Protein AF-A0A9E0IKV1-F1 (afdb_monomer_lite)

pLDDT: mean 79.64, std 14.7, range [43.84, 94.62]

Structure (mmCIF, N/CA/C/O backbone):
data_AF-A0A9E0IKV1-F1
#
_entry.id   AF-A0A9E0IKV1-F1
#
loop_
_atom_site.group_PDB
_atom_site.id
_atom_site.type_symbol
_atom_site.label_atom_id
_atom_site.label_alt_id
_atom_site.label_comp_id
_atom_site.label_asym_id
_atom_site.label_entity_id
_atom_site.label_seq_id
_atom_site.pdbx_PDB_ins_code
_atom_site.Cartn_x
_atom_site.Cartn_y
_atom_site.Cartn_z
_atom_site.occupancy
_atom_site.B_iso_or_equiv
_atom_site.auth_seq_id
_atom_site.auth_comp_id
_atom_site.auth_asym_id
_atom_site.auth_atom_id
_atom_site.pdbx_PDB_model_num
ATOM 1 N N . MET A 1 1 ? -14.781 75.645 -47.940 1.00 44.00 1 MET A N 1
ATOM 2 C CA . MET A 1 1 ? -15.655 76.228 -46.903 1.00 44.00 1 MET A CA 1
ATOM 3 C C . MET A 1 1 ? -15.908 75.146 -45.863 1.00 44.00 1 MET A C 1
ATOM 5 O O . MET A 1 1 ? -16.303 74.057 -46.259 1.00 44.00 1 MET A O 1
ATOM 9 N N . PRO A 1 2 ? -15.532 75.398 -44.602 1.00 54.59 2 PRO A N 1
ATOM 10 C CA . PRO A 1 2 ? -15.481 74.425 -43.514 1.00 54.59 2 PRO A CA 1
ATOM 11 C C . PRO A 1 2 ? -16.805 74.377 -42.745 1.00 54.59 2 PRO A C 1
ATOM 13 O O . PRO A 1 2 ? -17.522 75.372 -42.695 1.00 54.59 2 PRO A O 1
ATOM 16 N N . THR A 1 3 ? -17.074 73.282 -42.036 1.00 55.22 3 THR A N 1
ATOM 17 C CA . THR A 1 3 ? -17.697 73.380 -40.707 1.00 55.22 3 THR A CA 1
ATOM 18 C C . THR A 1 3 ? -17.206 72.224 -39.837 1.00 55.22 3 THR A C 1
ATOM 20 O O . THR A 1 3 ? -17.633 71.084 -39.972 1.00 55.22 3 THR A O 1
ATOM 23 N N . ILE A 1 4 ? -16.234 72.551 -38.988 1.00 66.50 4 ILE A N 1
ATOM 24 C CA . ILE A 1 4 ? -15.821 71.813 -37.793 1.00 66.50 4 ILE A CA 1
ATOM 25 C C . ILE A 1 4 ? -16.736 72.290 -36.669 1.00 66.50 4 ILE A C 1
ATOM 27 O O . ILE A 1 4 ? -16.883 73.502 -36.552 1.00 66.50 4 ILE A O 1
ATOM 31 N N . LEU A 1 5 ? -17.268 71.399 -35.828 1.00 60.66 5 LEU A N 1
ATOM 32 C CA . LEU A 1 5 ? -17.666 71.686 -34.440 1.00 60.66 5 LEU A CA 1
ATOM 33 C C . LEU A 1 5 ? -17.801 70.359 -33.640 1.00 60.66 5 LEU A C 1
ATOM 35 O O . LEU A 1 5 ? -17.867 69.297 -34.257 1.00 60.66 5 LEU A O 1
ATOM 39 N N . PRO A 1 6 ? -17.722 70.391 -32.292 1.00 55.34 6 PRO A N 1
ATOM 40 C CA . PRO A 1 6 ? -16.663 69.697 -31.549 1.00 55.34 6 PRO A CA 1
ATOM 41 C C . PRO A 1 6 ? -17.167 68.843 -30.362 1.00 55.34 6 PRO A C 1
ATOM 43 O O . PRO A 1 6 ? -18.347 68.849 -30.034 1.00 55.34 6 PRO A O 1
ATOM 46 N N . GLY A 1 7 ? -16.221 68.211 -29.653 1.00 46.97 7 GLY A N 1
ATOM 47 C CA . GLY A 1 7 ? -16.325 67.908 -28.214 1.00 46.97 7 GLY A CA 1
ATOM 48 C C . GLY A 1 7 ? -16.937 66.547 -27.882 1.00 46.97 7 GLY A C 1
ATOM 49 O O . GLY A 1 7 ? -18.142 66.370 -27.989 1.00 46.97 7 GLY A O 1
ATOM 50 N N . THR A 1 8 ? -16.101 65.533 -27.595 1.00 59.62 8 THR A N 1
ATOM 51 C CA . THR A 1 8 ? -15.817 64.989 -26.234 1.00 59.62 8 THR A CA 1
ATOM 52 C C . THR A 1 8 ? -17.093 64.610 -25.489 1.00 59.62 8 THR A C 1
ATOM 54 O O . THR A 1 8 ? -17.886 65.505 -25.281 1.00 59.62 8 THR A O 1
ATOM 57 N N . TRP A 1 9 ? -17.334 63.347 -25.108 1.00 52.78 9 TRP A N 1
ATOM 58 C CA . TRP A 1 9 ? -17.090 62.855 -23.739 1.00 52.78 9 TRP A CA 1
ATOM 59 C C . TRP A 1 9 ? -16.731 61.357 -23.695 1.00 52.78 9 TRP A C 1
ATOM 61 O O . TRP A 1 9 ? -17.287 60.527 -24.408 1.00 52.78 9 TRP A O 1
ATOM 71 N N . PHE A 1 10 ? -15.789 61.064 -22.803 1.00 51.59 10 PHE A N 1
ATOM 72 C CA . PHE A 1 10 ? -15.344 59.772 -22.295 1.00 51.59 10 PHE A CA 1
ATOM 73 C C . PHE A 1 10 ? -16.461 58.744 -22.058 1.00 51.59 10 PHE A C 1
ATOM 75 O O . PHE A 1 10 ? -17.419 59.037 -21.351 1.00 51.59 10 PHE A O 1
ATOM 82 N N . MET A 1 11 ? -16.227 57.494 -22.466 1.00 53.50 11 MET A N 1
ATOM 83 C CA . MET A 1 11 ? -16.561 56.334 -21.630 1.00 53.50 11 MET A CA 1
ATOM 84 C C . MET A 1 11 ? -15.736 55.115 -22.076 1.00 53.50 11 MET A C 1
ATOM 86 O O . MET A 1 11 ? -16.004 54.553 -23.138 1.00 53.50 11 MET A O 1
ATOM 90 N N . PRO A 1 12 ? -14.710 54.700 -21.309 1.00 47.22 12 PRO A N 1
ATOM 91 C CA . PRO A 1 12 ? -14.050 53.427 -21.542 1.00 47.22 12 PRO A CA 1
ATOM 92 C C . PRO A 1 12 ? -15.028 52.329 -21.118 1.00 47.22 12 PRO A C 1
ATOM 94 O O . PRO A 1 12 ? -15.470 52.289 -19.970 1.00 47.22 12 PRO A O 1
ATOM 97 N N . THR A 1 13 ? -15.414 51.454 -22.043 1.00 54.97 13 THR A N 1
ATOM 98 C CA . THR A 1 13 ? -16.245 50.291 -21.724 1.00 54.97 13 THR A CA 1
ATOM 99 C C . THR A 1 13 ? -15.383 49.293 -20.956 1.00 54.97 13 THR A C 1
ATOM 101 O O . THR A 1 13 ? -14.663 48.474 -21.519 1.00 54.97 13 THR A O 1
ATOM 104 N N . LEU A 1 14 ? -15.415 49.433 -19.635 1.00 54.72 14 LEU A N 1
ATOM 105 C CA . LEU A 1 14 ? -14.766 48.575 -18.658 1.00 54.72 14 LEU A CA 1
ATOM 106 C C . LEU A 1 14 ? -15.592 47.284 -18.549 1.00 54.72 14 LEU A C 1
ATOM 108 O O . LEU A 1 14 ? -16.379 47.108 -17.626 1.00 54.72 14 LEU A O 1
ATOM 112 N N . VAL A 1 15 ? -15.454 46.385 -19.525 1.00 55.78 15 VAL A N 1
ATOM 113 C CA . VAL A 1 15 ? -15.911 44.993 -19.388 1.00 55.78 15 VAL A CA 1
ATOM 114 C C . VAL A 1 15 ? -14.737 44.190 -18.842 1.00 55.78 15 VAL A C 1
ATOM 116 O O . VAL A 1 15 ? -14.094 43.414 -19.543 1.00 55.78 15 VAL A O 1
ATOM 119 N N . ALA A 1 16 ? -14.418 44.425 -17.569 1.00 51.78 16 ALA A N 1
ATOM 120 C CA . ALA A 1 16 ? -13.623 43.488 -16.792 1.00 51.78 16 ALA A CA 1
ATOM 121 C C . ALA A 1 16 ? -14.540 42.310 -16.448 1.00 51.78 16 ALA A C 1
ATOM 123 O O . ALA A 1 16 ? -15.191 42.284 -15.405 1.00 51.78 16 ALA A O 1
ATOM 124 N N . GLY A 1 17 ? -14.649 41.364 -17.382 1.00 51.38 17 GLY A N 1
ATOM 125 C CA . GLY A 1 17 ? -15.208 40.053 -17.097 1.00 51.38 17 GLY A CA 1
ATOM 126 C C . GLY A 1 17 ? -14.337 39.397 -16.036 1.00 51.38 17 GLY A C 1
ATOM 127 O O . GLY A 1 17 ? -13.225 38.963 -16.329 1.00 51.38 17 GLY A O 1
ATOM 128 N N . LEU A 1 18 ? -14.831 39.370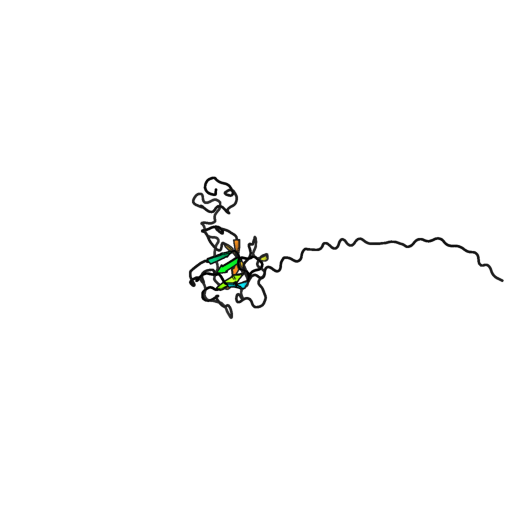 -14.799 1.00 52.75 18 LEU A N 1
ATOM 129 C CA . LEU A 1 18 ? -14.315 38.521 -13.736 1.00 52.75 18 LEU A CA 1
ATOM 130 C C . LEU A 1 18 ? -14.531 37.066 -14.180 1.00 52.75 18 LEU A C 1
ATOM 132 O O . LEU A 1 18 ? -15.548 36.443 -13.882 1.00 52.75 18 LEU A O 1
ATOM 136 N N . ALA A 1 19 ? -13.585 36.528 -14.945 1.00 53.25 19 ALA A N 1
ATOM 137 C CA . ALA A 1 19 ? -13.400 35.095 -15.016 1.00 53.25 19 ALA A CA 1
ATOM 138 C C . ALA A 1 19 ? -12.910 34.683 -13.627 1.00 53.25 19 ALA A C 1
ATOM 140 O O . ALA A 1 19 ? -11.745 34.875 -13.282 1.00 53.25 19 ALA A O 1
ATOM 141 N N . LEU A 1 20 ? -13.838 34.197 -12.803 1.00 54.34 20 LEU A N 1
ATOM 142 C CA . LEU A 1 20 ? -13.524 33.396 -11.632 1.00 54.34 20 LEU A CA 1
ATOM 143 C C . LEU A 1 20 ? -12.747 32.184 -12.148 1.00 54.34 20 LEU A C 1
ATOM 145 O O . LEU A 1 20 ? -13.327 31.172 -12.532 1.00 54.34 20 LEU A O 1
ATOM 149 N N . ALA A 1 21 ? -11.426 32.327 -12.225 1.00 51.78 21 ALA A N 1
ATOM 150 C CA . ALA A 1 21 ? -10.521 31.205 -12.271 1.00 51.78 21 ALA A CA 1
ATOM 151 C C . ALA A 1 21 ? -10.737 30.471 -10.951 1.00 51.78 21 ALA A C 1
ATOM 153 O O . ALA A 1 21 ? -10.170 30.831 -9.921 1.00 51.78 21 ALA A O 1
ATOM 154 N N . THR A 1 22 ? -11.632 29.487 -10.963 1.00 51.84 22 THR A N 1
ATOM 155 C CA . THR A 1 22 ? -11.610 28.419 -9.980 1.00 51.84 22 THR A CA 1
ATOM 156 C C . THR A 1 22 ? -10.238 27.790 -10.127 1.00 51.84 22 THR A C 1
ATOM 158 O O . THR A 1 22 ? -9.995 26.999 -11.039 1.00 51.84 22 THR A O 1
ATOM 161 N N . THR A 1 23 ? -9.310 28.208 -9.275 1.00 45.62 23 THR A N 1
ATOM 162 C CA . THR A 1 23 ? -8.142 27.417 -8.937 1.00 45.62 23 THR A CA 1
ATOM 163 C C . THR A 1 23 ? -8.701 26.120 -8.374 1.00 45.62 23 THR A C 1
ATOM 165 O O . THR A 1 23 ? -8.981 26.018 -7.182 1.00 45.62 23 THR A O 1
ATOM 168 N N . ALA A 1 24 ? -8.957 25.153 -9.255 1.00 45.19 24 ALA A N 1
ATOM 169 C CA . ALA A 1 24 ? -8.873 23.765 -8.868 1.00 45.19 24 ALA A CA 1
ATOM 170 C C . ALA A 1 24 ? -7.491 23.655 -8.232 1.00 45.19 24 ALA A C 1
ATOM 172 O O . ALA A 1 24 ? -6.484 23.899 -8.905 1.00 45.19 24 ALA A O 1
ATOM 173 N N . CYS A 1 25 ? -7.452 23.453 -6.916 1.00 43.84 25 CYS A N 1
ATOM 174 C CA . CYS A 1 25 ? -6.222 23.056 -6.264 1.00 43.84 25 CYS A CA 1
ATOM 175 C C . CYS A 1 25 ? -5.681 21.886 -7.096 1.00 43.84 25 CYS A C 1
ATOM 177 O O . CYS A 1 25 ? -6.459 20.961 -7.357 1.00 43.84 25 CYS A O 1
ATOM 179 N N . PRO A 1 26 ? -4.441 21.947 -7.613 1.00 49.09 26 PRO A N 1
ATOM 180 C CA . PRO A 1 26 ? -3.843 20.759 -8.187 1.00 49.09 26 PRO A CA 1
ATOM 181 C C . PRO A 1 26 ? -3.937 19.698 -7.098 1.00 49.09 26 PRO A C 1
ATOM 183 O O . PRO A 1 26 ? -3.488 19.936 -5.978 1.00 49.09 26 PRO A O 1
ATOM 186 N N . VAL A 1 27 ? -4.646 18.617 -7.420 1.00 55.38 27 VAL A N 1
ATOM 187 C CA . VAL A 1 27 ? -4.669 17.376 -6.651 1.00 55.38 27 VAL A CA 1
ATOM 188 C C . VAL A 1 27 ? -3.229 17.144 -6.227 1.00 55.38 27 VAL A C 1
ATOM 190 O O . VAL A 1 27 ? -2.359 17.112 -7.101 1.00 55.38 27 VAL A O 1
ATOM 193 N N . ASP A 1 28 ? -2.969 17.149 -4.919 1.00 49.12 28 ASP A N 1
ATOM 194 C CA . ASP A 1 28 ? -1.640 16.893 -4.387 1.00 49.12 28 ASP A CA 1
ATOM 195 C C . ASP A 1 28 ? -1.071 15.685 -5.139 1.00 49.12 28 ASP A C 1
ATOM 197 O O . ASP A 1 28 ? -1.755 14.673 -5.286 1.00 49.12 28 ASP A O 1
ATOM 201 N N . ASP A 1 29 ? 0.120 15.849 -5.723 1.00 51.44 29 ASP A N 1
ATOM 202 C CA . ASP A 1 29 ? 0.854 14.834 -6.488 1.00 51.44 29 ASP A CA 1
ATOM 203 C C . ASP A 1 29 ? 1.244 13.684 -5.527 1.00 51.44 29 ASP A C 1
ATOM 205 O O . ASP A 1 29 ? 2.403 13.490 -5.125 1.00 51.44 29 ASP A O 1
ATOM 209 N N . ASP A 1 30 ? 0.230 12.945 -5.079 1.00 58.91 30 ASP A N 1
ATOM 210 C CA . ASP A 1 30 ? 0.305 11.756 -4.259 1.00 58.91 30 ASP A CA 1
ATOM 211 C C . ASP A 1 30 ? 0.956 10.701 -5.132 1.00 58.91 30 ASP A C 1
ATOM 213 O O . ASP A 1 30 ? 0.362 10.073 -6.002 1.00 58.91 30 ASP A O 1
ATOM 217 N N . THR A 1 31 ? 2.264 10.580 -4.951 1.00 77.19 31 THR A N 1
ATOM 218 C CA . THR A 1 31 ? 3.154 9.821 -5.822 1.00 77.19 31 THR A CA 1
ATOM 219 C C . THR A 1 31 ? 3.052 8.334 -5.450 1.00 77.19 31 THR A C 1
ATOM 221 O O . THR A 1 31 ? 4.016 7.708 -5.000 1.00 77.19 31 THR A O 1
ATOM 224 N N . VAL A 1 32 ? 1.842 7.777 -5.582 1.00 91.25 32 VAL A N 1
ATOM 225 C CA . VAL A 1 32 ? 1.514 6.379 -5.304 1.00 91.25 32 VAL A CA 1
ATOM 226 C C . VAL A 1 32 ? 2.386 5.489 -6.179 1.00 91.25 32 VAL A C 1
ATOM 228 O O . VAL A 1 32 ? 2.538 5.695 -7.386 1.00 91.25 32 VAL A O 1
ATOM 231 N N . GLY A 1 33 ? 3.003 4.491 -5.557 1.00 91.38 33 GLY A N 1
ATOM 232 C CA . GLY A 1 33 ? 3.863 3.555 -6.264 1.00 91.38 33 GLY A CA 1
ATOM 233 C C . GLY A 1 33 ? 5.318 3.979 -6.414 1.00 91.38 33 GLY A C 1
ATOM 234 O O . GLY A 1 33 ? 6.063 3.266 -7.090 1.00 91.38 33 GLY A O 1
ATOM 235 N N . ARG A 1 34 ? 5.755 5.082 -5.793 1.00 93.12 34 ARG A N 1
ATOM 236 C CA . ARG A 1 34 ? 7.187 5.362 -5.589 1.00 93.12 34 ARG A CA 1
ATOM 237 C C . ARG A 1 34 ? 7.779 4.357 -4.599 1.00 93.12 34 ARG A C 1
ATOM 239 O O . ARG A 1 34 ? 7.119 4.003 -3.634 1.00 93.12 34 ARG A O 1
ATOM 246 N N . LEU A 1 35 ? 9.015 3.908 -4.814 1.00 93.19 35 LEU A N 1
ATOM 247 C CA . LEU A 1 35 ? 9.720 3.093 -3.819 1.00 93.19 35 LEU A CA 1
ATOM 248 C C . LEU A 1 35 ? 10.048 3.930 -2.578 1.00 93.19 35 LEU A C 1
ATOM 250 O O . LEU A 1 35 ? 10.484 5.071 -2.709 1.00 93.19 35 LEU A O 1
ATOM 254 N N . CYS A 1 36 ? 9.879 3.338 -1.404 1.00 93.69 36 CYS A N 1
ATOM 255 C CA . CYS A 1 36 ? 10.169 3.965 -0.119 1.00 93.69 36 CYS A CA 1
ATOM 256 C C . CYS A 1 36 ? 10.814 2.979 0.846 1.00 93.69 36 CYS A C 1
ATOM 258 O O . CYS A 1 36 ? 10.663 1.761 0.698 1.00 93.69 36 CYS A O 1
ATOM 260 N N . ASP A 1 37 ? 11.518 3.525 1.828 1.00 92.56 37 ASP A N 1
ATOM 261 C CA . ASP A 1 37 ? 12.094 2.781 2.940 1.00 92.56 37 ASP A CA 1
ATOM 262 C C . ASP A 1 37 ? 11.052 2.590 4.060 1.00 92.56 37 ASP A C 1
ATOM 264 O O . ASP A 1 37 ? 10.374 3.545 4.463 1.00 92.56 37 ASP A O 1
ATOM 268 N N . LEU A 1 38 ? 10.881 1.351 4.537 1.00 89.69 38 LEU A N 1
ATOM 269 C CA . LEU A 1 38 ? 9.965 1.016 5.639 1.00 89.69 38 LEU A CA 1
ATOM 270 C C . LEU A 1 38 ? 10.588 1.271 7.018 1.00 89.69 38 LEU A C 1
ATOM 272 O O . LEU A 1 38 ? 9.874 1.247 8.019 1.00 89.69 38 LEU A O 1
ATOM 276 N N . GLY A 1 39 ? 11.907 1.455 7.099 1.00 87.12 39 GLY A N 1
ATOM 277 C CA . GLY A 1 39 ? 12.667 1.532 8.345 1.00 87.12 39 GLY A CA 1
ATOM 278 C C . GLY A 1 39 ? 12.711 0.222 9.138 1.00 87.12 39 GLY A C 1
ATOM 279 O O . GLY A 1 39 ? 13.183 0.215 10.275 1.00 87.12 39 GLY A O 1
ATOM 280 N N . ALA A 1 40 ? 12.196 -0.874 8.573 1.00 83.81 40 ALA A N 1
ATOM 281 C CA . ALA A 1 40 ? 12.131 -2.190 9.193 1.00 83.81 40 ALA A CA 1
ATOM 282 C C . ALA A 1 40 ? 12.142 -3.296 8.130 1.00 83.81 40 ALA A C 1
ATOM 284 O O . ALA A 1 40 ? 11.565 -3.145 7.051 1.00 83.81 40 ALA A O 1
ATOM 285 N N . GLU A 1 41 ? 12.760 -4.431 8.460 1.00 82.50 41 GLU A N 1
ATOM 286 C CA . GLU A 1 41 ? 12.729 -5.606 7.592 1.00 82.50 41 GLU A CA 1
ATOM 287 C C . GLU A 1 41 ? 11.318 -6.201 7.541 1.00 82.50 41 GLU A C 1
ATOM 289 O O . GLU A 1 41 ? 10.672 -6.405 8.571 1.00 82.50 41 GLU A O 1
ATOM 294 N N . ALA A 1 42 ? 10.848 -6.491 6.329 1.00 84.25 42 ALA A N 1
ATOM 295 C CA . ALA A 1 42 ? 9.528 -7.049 6.084 1.00 84.25 42 ALA A CA 1
ATOM 296 C C . ALA A 1 42 ? 9.632 -8.207 5.087 1.00 84.25 42 ALA A C 1
ATOM 298 O O . ALA A 1 42 ? 10.077 -8.040 3.947 1.00 84.25 42 ALA A O 1
ATOM 299 N N . GLY A 1 43 ? 9.208 -9.398 5.505 1.00 81.75 43 GLY A N 1
ATOM 300 C CA . GLY A 1 43 ? 9.213 -10.579 4.660 1.00 81.75 43 GLY A CA 1
ATOM 301 C C . GLY A 1 43 ? 8.212 -10.479 3.500 1.00 81.75 43 GLY A C 1
ATOM 302 O O . GLY A 1 43 ? 7.299 -9.651 3.496 1.00 81.75 43 GLY A O 1
ATOM 303 N N . PRO A 1 44 ? 8.308 -11.372 2.500 1.00 79.25 44 PRO A N 1
ATOM 304 C CA . PRO A 1 44 ? 7.403 -11.384 1.345 1.00 79.25 44 PRO A CA 1
ATOM 305 C C . PRO A 1 44 ? 5.945 -11.725 1.700 1.00 79.25 44 PRO A C 1
ATOM 307 O O . PRO A 1 44 ? 5.059 -11.590 0.858 1.00 79.25 44 PRO A O 1
ATOM 310 N N . ARG A 1 45 ? 5.697 -12.193 2.930 1.00 84.19 45 ARG A N 1
ATOM 311 C CA . ARG A 1 45 ? 4.373 -12.550 3.457 1.00 84.19 45 ARG A CA 1
ATOM 312 C C . ARG A 1 45 ? 3.844 -11.566 4.497 1.00 84.19 45 ARG A C 1
ATOM 314 O O . ARG A 1 45 ? 2.738 -11.771 4.993 1.00 84.19 45 ARG A O 1
ATOM 321 N N . ASP A 1 46 ? 4.601 -10.520 4.799 1.00 85.06 46 ASP A N 1
ATOM 322 C CA . ASP A 1 46 ? 4.251 -9.569 5.844 1.00 85.06 46 ASP A CA 1
ATOM 323 C C . ASP A 1 46 ? 3.554 -8.355 5.237 1.00 85.06 46 ASP A C 1
ATOM 325 O O . ASP A 1 46 ? 3.897 -7.900 4.144 1.00 85.06 46 ASP A O 1
ATOM 329 N N . THR A 1 47 ? 2.549 -7.840 5.948 1.00 87.50 47 THR A N 1
ATOM 330 C CA . THR A 1 47 ? 1.971 -6.527 5.644 1.00 87.50 47 THR A CA 1
ATOM 331 C C . THR A 1 47 ? 2.575 -5.530 6.616 1.00 87.50 47 THR A C 1
ATOM 333 O O . THR A 1 47 ? 2.392 -5.675 7.823 1.00 87.50 47 THR A O 1
ATOM 336 N N . VAL A 1 48 ? 3.297 -4.537 6.105 1.00 89.69 48 VAL A N 1
ATOM 337 C CA . VAL A 1 48 ? 3.948 -3.512 6.926 1.00 89.69 48 VAL A CA 1
ATOM 338 C C . VAL A 1 48 ? 3.552 -2.139 6.416 1.00 89.69 48 VAL A C 1
ATOM 340 O O . VAL A 1 48 ? 3.665 -1.852 5.224 1.00 89.69 48 VAL A O 1
ATOM 343 N N . ILE A 1 49 ? 3.081 -1.305 7.340 1.00 89.88 49 ILE A N 1
ATOM 344 C CA . ILE A 1 49 ? 2.729 0.092 7.099 1.00 89.88 49 ILE A CA 1
ATOM 345 C C . ILE A 1 49 ? 3.651 0.937 7.965 1.00 89.88 49 ILE A C 1
ATOM 347 O O . ILE A 1 49 ? 3.564 0.899 9.192 1.00 89.88 49 ILE A O 1
ATOM 351 N N . ALA A 1 50 ? 4.541 1.684 7.323 1.00 89.81 50 ALA A N 1
ATOM 352 C CA . ALA A 1 50 ? 5.442 2.609 7.984 1.00 89.81 50 ALA A CA 1
ATOM 353 C C . ALA A 1 50 ? 4.931 4.041 7.810 1.00 89.81 50 ALA A C 1
ATOM 355 O O . ALA A 1 50 ? 4.859 4.574 6.700 1.00 89.81 50 ALA A O 1
ATOM 356 N N . THR A 1 51 ? 4.588 4.668 8.932 1.00 87.69 51 THR A N 1
ATOM 357 C CA . THR A 1 51 ? 4.211 6.082 9.003 1.00 87.69 51 THR A CA 1
ATOM 358 C C . THR A 1 51 ? 5.424 6.959 9.245 1.00 87.69 51 THR A C 1
ATOM 360 O O . THR A 1 51 ? 6.290 6.618 10.048 1.00 87.69 51 THR A O 1
ATOM 363 N N . GLY A 1 52 ? 5.451 8.139 8.635 1.00 85.12 52 GLY A N 1
ATOM 364 C CA . GLY A 1 52 ? 6.553 9.086 8.774 1.00 85.12 52 GLY A CA 1
ATOM 365 C C . GLY A 1 52 ? 7.692 8.874 7.774 1.00 85.12 52 GLY A C 1
ATOM 366 O O . GLY A 1 52 ? 8.759 9.466 7.961 1.00 85.12 52 GLY A O 1
ATOM 367 N N . SER A 1 53 ? 7.472 8.101 6.705 1.00 87.12 53 SER A N 1
ATOM 368 C CA . SER A 1 53 ? 8.451 7.949 5.624 1.00 87.12 53 SER A CA 1
ATOM 369 C C . SER A 1 53 ? 8.727 9.304 4.964 1.00 87.12 53 SER A C 1
ATOM 371 O O . SER A 1 53 ? 7.806 10.059 4.647 1.00 87.12 53 SER A O 1
ATOM 373 N N . LEU A 1 54 ? 10.002 9.665 4.822 1.00 89.38 54 LEU A N 1
ATOM 374 C CA . LEU A 1 54 ? 10.426 10.909 4.160 1.00 89.38 54 LEU A CA 1
ATOM 375 C C . LEU A 1 54 ? 10.423 10.773 2.634 1.00 89.38 54 LEU A C 1
ATOM 377 O O . LEU A 1 54 ? 10.421 11.782 1.934 1.00 89.38 54 LEU A O 1
ATOM 381 N N . ASP A 1 55 ? 10.366 9.540 2.132 1.00 89.38 55 ASP A N 1
ATOM 382 C CA . ASP A 1 55 ? 10.325 9.249 0.703 1.00 89.38 55 ASP A CA 1
ATOM 383 C C . ASP A 1 55 ? 8.933 9.455 0.113 1.00 89.38 55 ASP A C 1
ATOM 385 O O . ASP A 1 55 ? 8.805 9.590 -1.099 1.00 89.38 55 ASP A O 1
ATOM 389 N N . CYS A 1 56 ? 7.882 9.472 0.934 1.00 90.56 56 CYS A N 1
ATOM 390 C CA . CYS A 1 56 ? 6.492 9.585 0.498 1.00 90.56 56 CYS A CA 1
ATOM 391 C C . CYS A 1 56 ? 5.906 10.940 0.889 1.00 90.56 56 CYS A C 1
ATOM 393 O O . CYS A 1 56 ? 6.003 11.345 2.046 1.00 90.56 56 CYS A O 1
ATOM 395 N N . THR A 1 57 ? 5.232 11.606 -0.052 1.00 89.94 57 THR A N 1
ATOM 396 C CA . THR A 1 57 ? 4.507 12.862 0.218 1.00 89.94 57 THR A CA 1
ATOM 397 C C . THR A 1 57 ? 3.426 12.642 1.277 1.00 89.94 57 THR A C 1
ATOM 399 O O . THR A 1 57 ? 3.352 13.382 2.254 1.00 89.94 57 THR A O 1
ATOM 402 N N . SER A 1 58 ? 2.696 11.531 1.154 1.00 88.75 58 SER A N 1
ATOM 403 C CA . SER A 1 58 ? 1.708 11.038 2.119 1.00 88.75 58 SER A CA 1
ATOM 404 C C . SER A 1 58 ? 2.296 10.593 3.461 1.00 88.75 58 SER A C 1
ATOM 406 O O . SER A 1 58 ? 1.553 10.257 4.378 1.00 88.75 58 SER A O 1
ATOM 408 N N . ARG A 1 59 ? 3.631 10.538 3.587 1.00 91.56 59 ARG A N 1
ATOM 409 C CA . ARG A 1 59 ? 4.364 9.999 4.744 1.00 91.56 59 ARG A CA 1
ATOM 410 C C . ARG A 1 59 ? 4.106 8.512 5.015 1.00 91.56 59 ARG A C 1
ATOM 412 O O . ARG A 1 59 ? 4.562 8.017 6.045 1.00 91.56 59 ARG A O 1
ATOM 419 N N . THR A 1 60 ? 3.445 7.796 4.108 1.00 91.31 60 THR A N 1
ATOM 420 C CA . THR A 1 60 ? 3.036 6.402 4.319 1.00 91.31 60 THR A CA 1
ATOM 421 C C . THR A 1 60 ? 3.694 5.484 3.299 1.00 91.31 60 THR A C 1
ATOM 423 O O . THR A 1 60 ? 3.489 5.619 2.092 1.00 91.31 60 THR A O 1
ATOM 426 N N . CYS A 1 61 ? 4.477 4.531 3.802 1.00 93.56 61 CYS A N 1
ATOM 427 C CA . CYS A 1 61 ? 5.124 3.485 3.022 1.00 93.56 61 CYS A CA 1
ATOM 428 C C . CYS A 1 61 ? 4.470 2.136 3.331 1.00 93.56 61 CYS A C 1
ATOM 430 O O . CYS A 1 61 ? 4.338 1.758 4.495 1.00 93.56 61 CYS A O 1
ATOM 432 N N . LEU A 1 62 ? 4.048 1.416 2.295 1.00 93.31 62 LEU A N 1
ATOM 433 C CA . LEU A 1 62 ? 3.304 0.169 2.414 1.00 93.31 62 LEU A CA 1
ATOM 434 C C . LEU A 1 62 ? 4.028 -0.966 1.695 1.00 93.31 62 LEU A C 1
ATOM 436 O O . LEU A 1 62 ? 4.366 -0.872 0.515 1.00 93.31 62 LEU A O 1
ATOM 440 N N . LYS A 1 63 ? 4.174 -2.091 2.387 1.00 92.81 63 LYS A N 1
ATOM 441 C CA . LYS A 1 63 ? 4.499 -3.381 1.784 1.00 92.81 63 LYS A CA 1
ATOM 442 C C . LYS A 1 63 ? 3.350 -4.335 2.051 1.00 92.81 63 LYS A C 1
ATOM 444 O O . LYS A 1 63 ? 2.965 -4.526 3.201 1.00 92.81 63 LYS A O 1
ATOM 449 N N . VAL A 1 64 ? 2.795 -4.909 0.989 1.00 91.44 64 VAL A N 1
ATOM 450 C CA . VAL A 1 64 ? 1.745 -5.929 1.084 1.00 91.44 64 VAL A CA 1
ATOM 451 C C . VAL A 1 64 ? 2.291 -7.281 0.646 1.00 91.44 64 VAL A C 1
ATOM 453 O O . VAL A 1 64 ? 3.082 -7.309 -0.286 1.00 91.44 64 VAL A O 1
ATOM 456 N N . PRO A 1 65 ? 1.827 -8.393 1.233 1.00 89.25 65 PRO A N 1
ATOM 457 C CA . PRO A 1 65 ? 2.210 -9.738 0.834 1.00 89.25 65 PRO A CA 1
ATOM 458 C C . PRO A 1 65 ? 1.971 -9.985 -0.650 1.00 89.25 65 PRO A C 1
ATOM 460 O O . PRO A 1 65 ? 0.883 -9.682 -1.151 1.00 89.25 65 PRO A O 1
ATOM 463 N N . LEU A 1 66 ? 2.941 -10.625 -1.301 1.00 89.62 66 LEU A N 1
ATOM 464 C CA . LEU A 1 66 ? 2.791 -11.126 -2.660 1.00 89.62 66 LEU A CA 1
ATOM 465 C C . LEU A 1 66 ? 1.962 -12.416 -2.638 1.00 89.62 66 LEU A C 1
ATOM 467 O O . LEU A 1 66 ? 2.418 -13.445 -2.135 1.00 89.62 66 LEU A O 1
ATOM 471 N N . THR A 1 67 ? 0.736 -12.365 -3.160 1.00 85.81 67 THR A N 1
ATOM 472 C CA . THR A 1 67 ? -0.178 -13.523 -3.214 1.00 85.81 67 THR A CA 1
ATOM 473 C C . THR A 1 67 ? -0.413 -14.045 -4.628 1.00 85.81 67 THR A C 1
ATOM 475 O O . THR A 1 67 ? -0.980 -15.126 -4.787 1.00 85.81 67 THR A O 1
ATOM 478 N N . ALA A 1 68 ? 0.043 -13.311 -5.641 1.00 83.50 68 ALA A N 1
ATOM 479 C CA . ALA A 1 68 ? -0.042 -13.677 -7.047 1.00 83.50 68 ALA A CA 1
ATOM 480 C C . ALA A 1 68 ? 1.344 -13.691 -7.704 1.00 83.50 68 ALA A C 1
ATOM 482 O O . ALA A 1 68 ? 2.313 -13.145 -7.177 1.00 83.50 68 ALA A O 1
ATOM 483 N N . GLU A 1 69 ? 1.432 -14.327 -8.867 1.00 86.81 69 GLU A N 1
ATOM 484 C CA . GLU A 1 69 ? 2.617 -14.241 -9.714 1.00 86.81 69 GLU A CA 1
ATOM 485 C C . GLU A 1 69 ? 2.646 -12.872 -10.410 1.00 86.81 69 GLU A C 1
ATOM 487 O O . GLU A 1 69 ? 1.614 -12.397 -10.887 1.00 86.81 69 GLU A O 1
ATOM 492 N N . LEU A 1 70 ? 3.810 -12.216 -10.429 1.00 89.81 70 LEU A N 1
ATOM 493 C CA . LEU A 1 70 ? 3.940 -10.856 -10.956 1.00 89.81 70 LEU A CA 1
ATOM 494 C C . LEU A 1 70 ? 3.743 -10.845 -12.484 1.00 89.81 70 LEU A C 1
ATOM 496 O O . LEU A 1 70 ? 4.475 -11.540 -13.191 1.00 89.81 70 LEU A O 1
ATOM 500 N N . PRO A 1 71 ? 2.805 -10.047 -13.023 1.00 88.25 71 PRO A N 1
ATOM 501 C CA . PRO A 1 71 ? 2.603 -9.929 -14.458 1.00 88.25 71 PRO A CA 1
ATOM 502 C C . PRO A 1 71 ? 3.660 -9.025 -15.112 1.00 88.25 71 PRO A C 1
ATOM 504 O O . PRO A 1 71 ? 3.980 -7.946 -14.609 1.00 88.25 71 PRO A O 1
ATOM 507 N N . GLY A 1 72 ? 4.140 -9.430 -16.292 1.00 87.00 72 GLY A N 1
ATOM 508 C CA . GLY A 1 72 ? 4.998 -8.608 -17.153 1.00 87.00 72 GLY A CA 1
ATOM 509 C C . GLY A 1 72 ? 6.287 -8.149 -16.466 1.00 87.00 72 GLY A C 1
ATOM 510 O O . GLY A 1 72 ? 7.006 -8.956 -15.885 1.00 87.00 72 GLY A O 1
ATOM 511 N N . ASP A 1 73 ? 6.554 -6.843 -16.527 1.00 86.75 73 ASP A N 1
ATOM 512 C CA . ASP A 1 73 ? 7.737 -6.205 -15.930 1.00 86.75 73 ASP A CA 1
ATOM 513 C C . ASP A 1 73 ? 7.494 -5.698 -14.494 1.00 86.75 73 ASP A C 1
ATOM 515 O O . ASP A 1 73 ? 8.256 -4.873 -1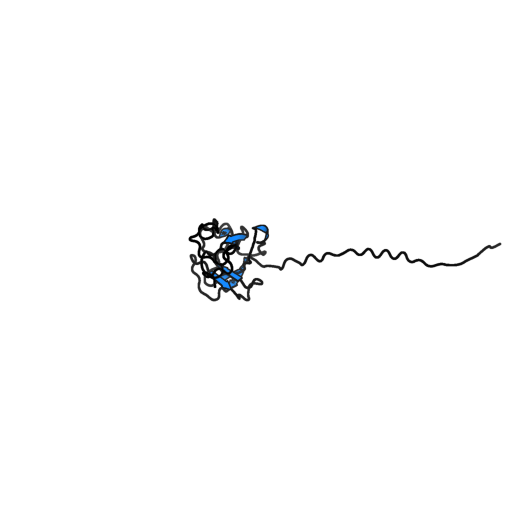3.970 1.00 86.75 73 ASP A O 1
ATOM 519 N N . SER A 1 74 ? 6.417 -6.158 -13.847 1.00 90.56 74 SER A N 1
ATOM 520 C CA . SER A 1 74 ? 6.114 -5.785 -12.465 1.00 90.56 74 SER A CA 1
ATOM 521 C C . SER A 1 74 ? 7.187 -6.312 -11.517 1.00 90.56 74 SER A C 1
ATOM 523 O O . SER A 1 74 ? 7.699 -7.420 -11.680 1.00 90.56 74 SER A O 1
ATOM 525 N N . ARG A 1 75 ? 7.550 -5.522 -10.503 1.00 92.00 75 ARG A N 1
ATOM 526 C CA . ARG A 1 75 ? 8.630 -5.867 -9.566 1.00 92.00 75 ARG A CA 1
ATOM 527 C C . ARG A 1 75 ? 8.177 -5.720 -8.125 1.00 92.00 75 ARG A C 1
ATOM 529 O O . ARG A 1 75 ? 7.827 -4.634 -7.687 1.00 92.00 75 ARG A O 1
ATOM 536 N N . TYR A 1 76 ? 8.265 -6.801 -7.362 1.00 91.69 76 TYR A N 1
ATOM 537 C CA . TYR A 1 76 ? 7.993 -6.743 -5.933 1.00 91.69 76 TYR A CA 1
ATOM 538 C C . TYR A 1 76 ? 9.163 -6.077 -5.178 1.00 91.69 76 TYR A C 1
ATOM 540 O O . TYR A 1 76 ? 10.320 -6.421 -5.448 1.00 91.69 76 TYR A O 1
ATOM 548 N N . PRO A 1 77 ? 8.918 -5.137 -4.242 1.00 90.25 77 PRO A N 1
ATOM 549 C CA . PRO A 1 77 ? 9.976 -4.492 -3.475 1.00 90.25 77 PRO A CA 1
ATOM 550 C C . PRO A 1 77 ? 10.689 -5.512 -2.581 1.00 90.25 77 PRO A C 1
ATOM 552 O O . PRO A 1 77 ? 10.068 -6.177 -1.749 1.00 90.25 77 PRO A O 1
ATOM 555 N N . ALA A 1 78 ? 12.003 -5.640 -2.744 1.00 85.56 78 ALA A N 1
ATOM 556 C CA . ALA A 1 78 ? 12.820 -6.505 -1.898 1.00 85.56 78 ALA A CA 1
ATOM 557 C C . ALA A 1 78 ? 13.001 -5.917 -0.485 1.00 85.56 78 ALA A C 1
ATOM 559 O O . ALA A 1 78 ? 12.847 -4.710 -0.292 1.00 85.56 78 ALA A O 1
ATOM 560 N N . ASP A 1 79 ? 13.307 -6.791 0.474 1.00 84.81 79 ASP A N 1
ATOM 561 C CA . ASP A 1 79 ? 13.865 -6.446 1.790 1.00 84.81 79 ASP A CA 1
ATOM 562 C C . ASP A 1 79 ? 13.017 -5.451 2.611 1.00 84.81 79 ASP A C 1
ATOM 564 O O . ASP A 1 79 ? 11.828 -5.673 2.842 1.00 84.81 79 ASP A O 1
ATOM 568 N N . ASP A 1 80 ? 13.615 -4.349 3.039 1.00 88.44 80 ASP A N 1
ATOM 569 C CA . ASP A 1 80 ? 13.061 -3.254 3.841 1.00 88.44 80 ASP A CA 1
ATOM 570 C C . ASP A 1 80 ? 12.327 -2.189 3.011 1.00 88.44 80 ASP A C 1
ATOM 572 O O . ASP A 1 80 ? 11.955 -1.130 3.519 1.00 88.44 80 ASP A O 1
ATOM 576 N N . ARG A 1 81 ? 12.081 -2.457 1.724 1.00 91.81 81 ARG A N 1
ATOM 577 C CA . ARG A 1 81 ? 11.416 -1.502 0.835 1.00 91.81 81 ARG A CA 1
ATOM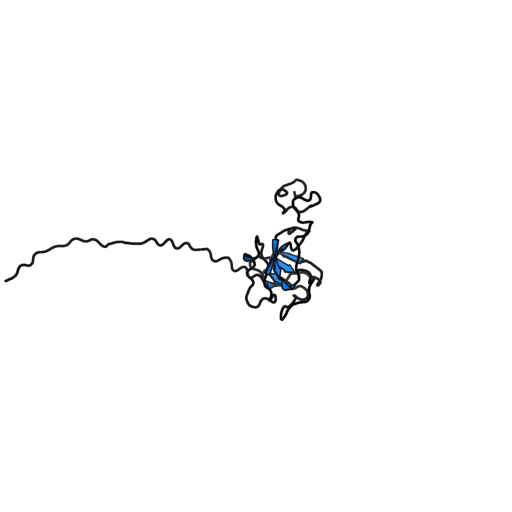 578 C C . ARG A 1 81 ? 9.938 -1.800 0.655 1.00 91.81 81 ARG A C 1
ATOM 580 O O . ARG A 1 81 ? 9.512 -2.960 0.605 1.00 91.81 81 ARG A O 1
ATOM 587 N N . GLY A 1 82 ? 9.172 -0.729 0.497 1.00 93.62 82 GLY A N 1
ATOM 588 C CA . GLY A 1 82 ? 7.753 -0.732 0.165 1.00 93.62 82 GLY A CA 1
ATOM 589 C C . GLY A 1 82 ? 7.440 0.208 -0.997 1.00 93.62 82 GLY A C 1
ATOM 590 O O . GLY A 1 82 ? 8.331 0.653 -1.727 1.00 93.62 82 GLY A O 1
ATOM 591 N N . LEU A 1 83 ? 6.154 0.498 -1.168 1.00 94.62 83 LEU A N 1
ATOM 592 C CA . LEU A 1 83 ? 5.645 1.511 -2.082 1.00 94.62 83 LEU A CA 1
ATOM 593 C C . LEU A 1 83 ? 4.917 2.608 -1.315 1.00 94.62 83 LEU A C 1
ATOM 595 O O . LEU A 1 83 ? 4.160 2.331 -0.384 1.00 94.62 83 LEU A O 1
ATOM 599 N N . CYS A 1 84 ? 5.118 3.852 -1.733 1.00 94.62 84 CYS A N 1
ATOM 600 C CA . CYS A 1 84 ? 4.345 4.973 -1.239 1.00 94.62 84 CYS A CA 1
ATOM 601 C C . CYS A 1 84 ? 2.875 4.744 -1.563 1.00 94.62 84 CYS A C 1
ATOM 603 O O . CYS A 1 84 ? 2.523 4.399 -2.694 1.00 94.62 84 CYS A O 1
ATOM 605 N N . THR A 1 85 ? 2.034 4.953 -0.561 1.00 93.31 85 THR A N 1
ATOM 606 C CA . THR A 1 85 ? 0.583 4.831 -0.665 1.00 93.31 85 THR A CA 1
ATOM 607 C C . THR A 1 85 ? -0.081 6.034 -0.021 1.00 93.31 85 THR A C 1
ATOM 609 O O . THR A 1 85 ? 0.526 6.721 0.799 1.00 93.31 85 THR A O 1
ATOM 612 N N . THR A 1 86 ? -1.339 6.261 -0.356 1.00 92.50 86 THR A N 1
ATOM 613 C CA . THR A 1 86 ? -2.214 7.219 0.314 1.00 92.50 86 THR A CA 1
ATOM 614 C C . THR A 1 86 ? -3.521 6.526 0.696 1.00 92.50 86 THR A C 1
ATOM 616 O O . THR A 1 86 ? -3.745 5.374 0.300 1.00 92.50 86 THR A O 1
ATOM 619 N N . THR A 1 87 ? -4.335 7.186 1.510 1.00 91.38 87 THR A N 1
ATOM 620 C CA . THR A 1 87 ? -5.695 6.738 1.815 1.00 91.38 87 THR A CA 1
ATOM 621 C C . THR A 1 87 ? -6.600 7.009 0.623 1.00 91.38 87 THR A C 1
ATOM 623 O O . THR A 1 87 ? -6.364 7.926 -0.157 1.00 91.38 87 THR A O 1
ATOM 626 N N . CYS A 1 88 ? -7.625 6.187 0.441 1.00 91.75 88 CYS A N 1
ATOM 627 C CA . CYS A 1 88 ? -8.495 6.277 -0.726 1.00 91.75 88 CYS A CA 1
ATOM 628 C C . CYS A 1 88 ? -9.937 5.944 -0.356 1.00 91.75 88 CYS A C 1
ATOM 630 O O . CYS A 1 88 ? -10.203 5.227 0.609 1.00 91.75 88 CYS A O 1
ATOM 632 N N . SER A 1 89 ? -10.878 6.452 -1.147 1.00 90.44 89 SER A N 1
ATOM 633 C CA . SER A 1 89 ? -12.293 6.072 -1.070 1.00 90.44 89 SER A CA 1
ATOM 634 C C . SER A 1 89 ? -12.707 5.195 -2.252 1.00 90.44 89 SER A C 1
ATOM 636 O O . SER A 1 89 ? -13.645 4.405 -2.144 1.00 90.44 89 SER A O 1
ATOM 638 N N . SER A 1 90 ? -12.005 5.324 -3.376 1.00 89.00 90 SER A N 1
ATOM 639 C CA . SER A 1 90 ? -12.278 4.648 -4.637 1.00 89.00 90 SER A CA 1
ATOM 640 C C . SER A 1 90 ? -10.990 4.359 -5.410 1.00 89.00 90 SER A C 1
ATOM 642 O O . SER A 1 90 ? -9.938 4.933 -5.137 1.00 89.00 90 SER A O 1
ATOM 644 N N . ASP A 1 91 ? -11.070 3.467 -6.400 1.00 90.56 91 ASP A N 1
ATOM 645 C CA . ASP A 1 91 ? -9.938 3.145 -7.280 1.00 90.56 91 ASP A CA 1
ATOM 646 C C . ASP A 1 91 ? -9.393 4.364 -8.041 1.00 90.56 91 ASP A C 1
ATOM 648 O O . ASP A 1 91 ? -8.203 4.395 -8.355 1.00 90.56 91 ASP A O 1
ATOM 652 N N . ASP A 1 92 ? -10.241 5.359 -8.317 1.00 89.44 92 ASP A N 1
ATOM 653 C CA . ASP A 1 92 ? -9.872 6.568 -9.061 1.00 89.44 92 ASP A CA 1
ATOM 654 C C . ASP A 1 92 ? -8.916 7.476 -8.266 1.00 89.44 92 ASP A C 1
ATOM 656 O O . ASP A 1 92 ? -8.157 8.241 -8.861 1.00 89.44 92 ASP A O 1
ATOM 660 N N . ASP A 1 93 ? -8.890 7.339 -6.935 1.00 89.19 93 ASP A N 1
ATOM 661 C CA . ASP A 1 93 ? -7.966 8.065 -6.053 1.00 89.19 93 ASP A CA 1
ATOM 662 C C . ASP A 1 93 ? -6.530 7.512 -6.147 1.00 89.19 93 ASP A C 1
ATOM 664 O O . ASP A 1 93 ? -5.568 8.138 -5.705 1.00 89.19 93 ASP A O 1
ATOM 668 N N . CYS A 1 94 ? -6.360 6.326 -6.737 1.00 92.00 94 CYS A N 1
ATOM 669 C CA . CYS A 1 94 ? -5.101 5.592 -6.759 1.00 92.00 94 CYS A CA 1
ATOM 670 C C . CYS A 1 94 ? -4.328 5.779 -8.069 1.00 92.00 94 CYS A C 1
ATOM 672 O O . CYS A 1 94 ? -3.911 4.817 -8.723 1.00 92.00 94 CYS A O 1
ATOM 674 N N . ALA A 1 95 ? -4.102 7.038 -8.446 1.00 90.56 95 ALA A N 1
ATOM 675 C CA . ALA A 1 95 ? -3.286 7.387 -9.600 1.00 90.56 95 ALA A CA 1
ATOM 676 C C . ALA A 1 95 ? -1.800 7.071 -9.339 1.00 90.56 95 ALA A C 1
ATOM 678 O O . ALA A 1 95 ? -1.113 7.746 -8.576 1.00 90.56 95 ALA A O 1
ATOM 679 N N . GLY A 1 96 ? -1.296 6.012 -9.977 1.00 88.25 96 GLY A N 1
ATOM 680 C CA . GLY A 1 96 ? 0.106 5.609 -9.872 1.00 88.25 96 GLY A CA 1
ATOM 681 C C . GLY A 1 96 ? 1.054 6.497 -10.682 1.00 88.25 96 GLY A C 1
ATOM 682 O O . GLY A 1 96 ? 0.695 7.036 -11.729 1.00 88.25 96 GLY A O 1
ATOM 683 N N . ILE A 1 97 ? 2.304 6.592 -10.233 1.00 89.88 97 ILE A N 1
ATOM 684 C CA . ILE A 1 97 ? 3.340 7.364 -10.931 1.00 89.88 97 ILE A CA 1
ATOM 685 C C . ILE A 1 97 ? 3.898 6.612 -12.139 1.00 89.88 97 ILE A C 1
ATOM 687 O O . ILE A 1 97 ? 4.017 5.382 -12.144 1.00 89.88 97 ILE A O 1
ATOM 691 N N . ALA A 1 98 ? 4.370 7.366 -13.132 1.00 85.38 98 ALA A N 1
ATOM 692 C CA . ALA A 1 98 ? 5.167 6.798 -14.210 1.00 85.38 98 ALA A CA 1
ATOM 693 C C . ALA A 1 98 ? 6.468 6.183 -13.658 1.00 85.38 98 ALA A C 1
ATOM 695 O O . ALA A 1 98 ? 7.173 6.794 -12.854 1.00 85.38 98 ALA A O 1
ATOM 696 N N . GLY A 1 99 ? 6.798 4.968 -14.103 1.00 84.75 99 GLY A N 1
ATOM 697 C CA . GLY A 1 99 ? 7.991 4.246 -13.649 1.00 84.75 99 GLY A CA 1
ATOM 698 C C . GLY A 1 99 ? 7.831 3.519 -12.310 1.00 84.75 99 GLY A C 1
ATOM 699 O O . GLY A 1 99 ? 8.813 2.966 -11.809 1.00 84.75 99 GLY A O 1
ATOM 700 N N . SER A 1 100 ? 6.616 3.478 -11.747 1.00 90.44 100 SER A N 1
ATOM 701 C CA . SER A 1 100 ? 6.303 2.577 -10.638 1.00 90.44 100 SER A CA 1
ATOM 702 C C . SER A 1 100 ? 6.628 1.124 -11.017 1.00 90.44 100 SER A C 1
ATOM 704 O O . SER A 1 100 ? 6.444 0.728 -12.172 1.00 90.44 100 SER A O 1
ATOM 706 N N . PRO A 1 101 ? 7.097 0.292 -10.071 1.00 92.12 101 PRO A N 1
ATOM 707 C CA . PRO A 1 101 ? 7.261 -1.132 -10.326 1.00 92.12 101 PRO A CA 1
ATOM 708 C C . PRO A 1 101 ? 5.925 -1.891 -10.427 1.00 92.12 101 PRO A C 1
ATOM 710 O O . PRO A 1 101 ? 5.956 -3.076 -10.739 1.00 92.12 101 PRO A O 1
ATOM 713 N N . CYS A 1 102 ? 4.786 -1.234 -10.188 1.00 92.69 102 CYS A N 1
ATOM 714 C CA . CYS A 1 102 ? 3.446 -1.772 -10.407 1.00 92.69 102 CYS A CA 1
ATOM 715 C C . CYS A 1 102 ? 2.946 -1.399 -11.813 1.00 92.69 102 CYS A C 1
ATOM 717 O O . CYS A 1 102 ? 2.725 -0.219 -12.086 1.00 92.69 102 CYS A O 1
ATOM 719 N N . GLN A 1 103 ? 2.784 -2.374 -12.707 1.00 92.06 103 GLN A N 1
ATOM 720 C CA . GLN A 1 103 ? 2.342 -2.159 -14.090 1.00 92.06 103 GLN A CA 1
ATOM 721 C C . GLN A 1 103 ? 0.820 -2.208 -14.245 1.00 92.06 103 GLN A C 1
ATOM 723 O O . GLN A 1 103 ? 0.262 -1.469 -15.052 1.00 92.06 103 GLN A O 1
ATOM 728 N N . GLY A 1 104 ? 0.132 -3.045 -13.468 1.00 90.31 104 GLY A N 1
ATOM 729 C CA . GLY A 1 104 ? -1.326 -3.169 -13.488 1.00 90.31 104 GLY A CA 1
ATOM 730 C C . GLY A 1 104 ? -2.054 -1.982 -12.860 1.00 90.31 104 GLY A C 1
ATOM 731 O O . GLY A 1 104 ? -3.277 -1.906 -12.950 1.00 90.31 104 GLY A O 1
ATOM 732 N N . GLY A 1 105 ? -1.318 -1.052 -12.248 1.00 91.75 105 GLY A N 1
ATOM 733 C CA . GLY A 1 105 ? -1.857 0.106 -11.547 1.00 91.75 105 GLY A CA 1
ATOM 734 C C . GLY A 1 105 ? -2.275 -0.208 -10.113 1.00 91.75 105 GLY A C 1
ATOM 735 O O . GLY A 1 105 ? -2.041 -1.296 -9.583 1.00 91.75 105 GLY A O 1
ATOM 736 N N . PHE A 1 106 ? -2.897 0.774 -9.468 1.00 93.50 106 PHE A N 1
ATOM 737 C CA . PHE A 1 106 ? -3.274 0.697 -8.061 1.00 93.50 106 PHE A CA 1
ATOM 738 C C . PHE A 1 106 ? -4.795 0.588 -7.909 1.00 93.50 106 PHE A C 1
ATOM 740 O O . 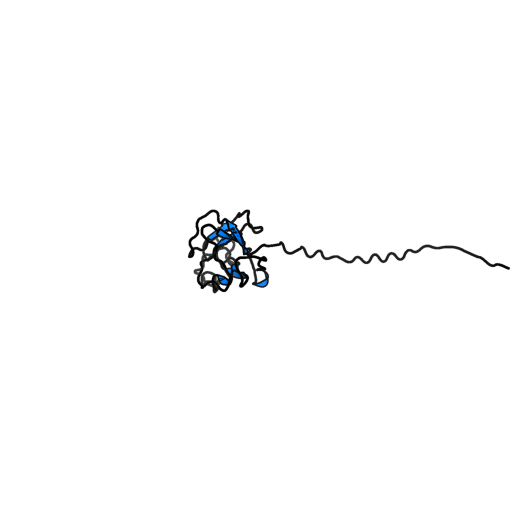PHE A 1 106 ? -5.566 0.910 -8.815 1.00 93.50 106 PHE A O 1
ATOM 747 N N . THR A 1 107 ? -5.233 0.024 -6.794 1.00 93.62 107 THR A N 1
ATOM 748 C CA . THR A 1 107 ? -6.642 -0.148 -6.425 1.00 93.62 107 THR A CA 1
ATOM 749 C C . THR A 1 107 ? -6.818 0.238 -4.971 1.00 93.62 107 THR A C 1
ATOM 751 O O . THR A 1 107 ? -5.890 0.100 -4.170 1.00 93.62 107 THR A O 1
ATOM 754 N N . CYS A 1 108 ? -7.999 0.731 -4.637 1.00 93.12 108 CYS A N 1
ATOM 755 C CA . CYS A 1 108 ? -8.337 1.120 -3.291 1.00 93.12 108 CYS A CA 1
ATOM 756 C C . CYS A 1 108 ? -8.789 -0.096 -2.486 1.00 93.12 108 CYS A C 1
ATOM 758 O O . CYS A 1 108 ? -9.859 -0.656 -2.724 1.00 93.12 108 CYS A O 1
ATOM 760 N N . ALA A 1 109 ? -7.962 -0.523 -1.533 1.00 92.00 109 ALA A N 1
ATOM 761 C CA . ALA A 1 109 ? -8.203 -1.737 -0.768 1.00 92.00 109 ALA A CA 1
ATOM 762 C C . ALA A 1 109 ? -7.730 -1.609 0.682 1.00 92.00 109 ALA A C 1
ATOM 764 O O . ALA A 1 109 ? -6.874 -0.794 1.020 1.00 92.00 109 ALA A O 1
ATOM 765 N N . VAL A 1 110 ? -8.266 -2.467 1.548 1.00 90.31 110 VAL A N 1
ATOM 766 C CA . VAL A 1 110 ? -7.794 -2.585 2.928 1.00 90.31 110 VAL A CA 1
ATOM 767 C C . VAL A 1 110 ? -6.453 -3.318 2.955 1.00 90.31 110 VAL A C 1
ATOM 769 O O . VAL A 1 110 ? -6.347 -4.469 2.520 1.00 90.31 110 VAL A O 1
ATOM 772 N N . ALA A 1 111 ? -5.428 -2.668 3.506 1.00 85.00 111 ALA A N 1
ATOM 773 C CA . ALA A 1 111 ? -4.102 -3.269 3.638 1.00 85.00 111 ALA A CA 1
ATOM 774 C C . ALA A 1 111 ? -3.973 -4.172 4.876 1.00 85.00 111 ALA A C 1
ATOM 776 O O . ALA A 1 111 ? -3.366 -5.241 4.786 1.00 85.00 111 ALA A O 1
ATOM 777 N N . THR A 1 112 ? -4.543 -3.769 6.017 1.00 83.94 112 THR A N 1
ATOM 778 C CA . THR A 1 112 ? -4.431 -4.494 7.292 1.00 83.94 112 THR A CA 1
ATOM 779 C C . THR A 1 112 ? -5.748 -4.524 8.064 1.00 83.94 112 THR A C 1
ATOM 781 O O . THR A 1 112 ? -6.557 -3.605 7.988 1.00 83.94 112 THR A O 1
ATOM 784 N N . VAL A 1 113 ? -5.929 -5.589 8.842 1.00 80.44 113 VAL A N 1
ATOM 785 C CA . VAL A 1 113 ? -7.061 -5.803 9.764 1.00 80.44 113 VAL A CA 1
ATOM 786 C C . VAL A 1 113 ? -6.640 -5.677 11.230 1.00 80.44 113 VAL A C 1
ATOM 788 O O . VAL A 1 113 ? -7.367 -6.066 12.135 1.00 80.44 113 VAL A O 1
ATOM 791 N N . VAL A 1 114 ? -5.427 -5.184 11.475 1.00 78.88 114 VAL A N 1
ATOM 792 C CA . VAL A 1 114 ? -4.873 -4.989 12.815 1.00 78.88 114 VAL A CA 1
ATOM 793 C C . VAL A 1 114 ? -4.047 -3.711 12.875 1.00 78.88 114 VAL A C 1
ATOM 795 O O . VAL A 1 114 ? -3.455 -3.287 11.878 1.00 78.88 114 VAL A O 1
ATOM 798 N N . GLY A 1 115 ? -3.959 -3.139 14.074 1.00 80.31 115 GLY A N 1
ATOM 799 C CA . GLY A 1 115 ? -3.151 -1.956 14.351 1.00 80.31 115 GLY A CA 1
ATOM 800 C C . GLY A 1 115 ? -3.867 -0.635 14.044 1.00 80.31 115 GLY A C 1
ATOM 801 O O . GLY A 1 115 ? -5.077 -0.619 13.824 1.00 80.31 115 GLY A O 1
ATOM 802 N N . PRO A 1 116 ? -3.127 0.486 14.039 1.00 80.81 116 PRO A N 1
ATOM 803 C CA . PRO A 1 116 ? -3.705 1.826 13.909 1.00 80.81 116 PRO A CA 1
ATOM 804 C C . PRO A 1 116 ? -4.294 2.117 12.523 1.00 80.81 116 PRO A C 1
ATOM 806 O O . PRO A 1 116 ? -5.081 3.041 12.398 1.00 80.81 116 PRO A O 1
ATOM 809 N N . PHE A 1 117 ? -3.946 1.314 11.514 1.00 84.38 117 PHE A N 1
ATOM 810 C CA . PHE A 1 117 ? -4.477 1.373 10.144 1.00 84.38 117 PHE A CA 1
ATOM 811 C C . PHE A 1 117 ? -5.546 0.306 9.896 1.00 84.38 117 PHE A C 1
ATOM 813 O O . PHE A 1 117 ? -5.779 -0.098 8.754 1.00 84.38 117 PHE A O 1
ATOM 820 N N . CYS A 1 118 ? -6.138 -0.247 10.960 1.00 87.31 118 CYS A N 1
ATOM 821 C CA . CYS A 1 118 ? -7.081 -1.337 10.795 1.00 87.31 118 CYS A CA 1
ATOM 822 C C . CYS A 1 118 ? -8.268 -0.910 9.924 1.00 87.31 118 CYS A C 1
ATOM 824 O O . CYS A 1 118 ? -8.929 0.083 10.223 1.00 87.31 118 CYS A O 1
ATOM 826 N N . CYS A 1 119 ? -8.547 -1.699 8.883 1.00 88.69 119 CYS A N 1
ATOM 827 C CA . CYS A 1 119 ? -9.660 -1.508 7.956 1.00 88.69 119 CYS A CA 1
ATOM 828 C C . CYS A 1 119 ? -9.646 -0.176 7.208 1.00 88.69 119 CYS A C 1
ATOM 830 O O . CYS A 1 119 ? -10.627 0.201 6.571 1.00 88.69 119 CYS A O 1
ATOM 832 N N . GLU A 1 120 ? -8.508 0.509 7.230 1.00 89.25 120 GLU A N 1
ATOM 833 C CA . GLU A 1 120 ? -8.300 1.717 6.464 1.00 89.25 120 GLU A CA 1
ATOM 834 C C . GLU A 1 120 ? -8.011 1.359 5.007 1.00 89.25 120 GLU A C 1
ATOM 836 O O . GLU A 1 120 ? -7.208 0.466 4.700 1.00 89.25 120 GLU A O 1
ATOM 841 N N . LYS A 1 121 ? -8.705 2.048 4.101 1.00 90.75 121 LYS A N 1
ATOM 842 C CA . LYS A 1 121 ? -8.547 1.868 2.661 1.00 90.75 121 LYS A CA 1
ATOM 843 C C . LYS A 1 121 ? -7.378 2.702 2.168 1.00 90.75 121 LYS A C 1
ATOM 845 O O . LYS A 1 121 ? -7.324 3.911 2.383 1.00 90.75 121 LYS A O 1
ATOM 850 N N . VAL A 1 122 ? -6.449 2.037 1.495 1.00 92.56 122 VAL A N 1
ATOM 851 C CA . VAL A 1 122 ? -5.239 2.634 0.934 1.00 92.56 122 VAL A CA 1
ATOM 852 C C . VAL A 1 122 ? -4.990 2.113 -0.478 1.00 92.56 122 VAL A C 1
ATOM 854 O O . VAL A 1 122 ? -5.533 1.086 -0.891 1.00 92.56 122 VAL A O 1
ATOM 857 N N . CYS A 1 123 ? -4.153 2.813 -1.233 1.00 93.81 123 CYS A N 1
ATOM 858 C CA . CYS A 1 123 ? -3.801 2.416 -2.589 1.00 93.81 123 CYS A CA 1
ATOM 859 C C . CYS A 1 123 ? -2.808 1.246 -2.625 1.00 93.81 123 CYS A C 1
ATOM 861 O O . CYS A 1 123 ? -1.627 1.367 -2.302 1.00 93.81 123 CYS A O 1
ATOM 863 N N . VAL A 1 124 ? -3.276 0.094 -3.097 1.00 93.69 124 VAL A N 1
ATOM 864 C CA . VAL A 1 124 ? -2.496 -1.143 -3.188 1.00 93.69 124 VAL A CA 1
ATOM 865 C C . VAL A 1 124 ? -2.202 -1.476 -4.646 1.00 93.69 124 VAL A C 1
ATOM 867 O O . VAL A 1 124 ? -3.049 -1.309 -5.519 1.00 93.69 124 VAL A O 1
ATOM 870 N N . CYS A 1 125 ? -0.993 -1.962 -4.922 1.00 94.25 125 CYS A N 1
ATOM 871 C CA . CYS A 1 125 ? -0.628 -2.427 -6.256 1.00 94.25 125 CYS A CA 1
ATOM 872 C C . CYS A 1 125 ? -1.449 -3.667 -6.650 1.00 94.25 125 CYS A C 1
ATOM 874 O O . CYS A 1 125 ? -1.408 -4.682 -5.950 1.00 94.25 125 CYS A O 1
ATOM 876 N N . ARG A 1 126 ? -2.150 -3.608 -7.789 1.00 92.75 126 ARG A N 1
ATOM 877 C CA . ARG A 1 126 ? -3.004 -4.703 -8.294 1.00 92.75 126 ARG A CA 1
ATOM 878 C C . ARG A 1 126 ? -2.208 -5.967 -8.628 1.00 92.75 126 ARG A C 1
ATOM 880 O O . ARG A 1 126 ? -2.722 -7.075 -8.496 1.00 92.75 126 ARG A O 1
ATOM 887 N N . ASP A 1 127 ? -0.944 -5.801 -9.006 1.00 92.12 127 ASP A N 1
ATOM 888 C CA . ASP A 1 127 ? -0.063 -6.893 -9.433 1.00 92.12 127 ASP A CA 1
ATOM 889 C C . ASP A 1 127 ? 0.372 -7.814 -8.294 1.00 92.12 127 ASP A C 1
ATOM 891 O O . ASP A 1 127 ? 0.800 -8.940 -8.538 1.00 92.12 127 ASP A O 1
ATOM 895 N N . TYR A 1 128 ? 0.268 -7.362 -7.042 1.00 90.12 128 TYR A N 1
ATOM 896 C CA . TYR A 1 128 ? 0.643 -8.180 -5.884 1.00 90.12 128 TYR A CA 1
ATOM 897 C C . TYR A 1 128 ? -0.470 -9.140 -5.452 1.00 90.12 128 TYR A C 1
ATOM 899 O O . TYR A 1 128 ? -0.271 -9.941 -4.536 1.00 90.12 128 TYR A O 1
ATOM 907 N N . GLY A 1 129 ? -1.602 -9.101 -6.161 1.00 85.44 129 GLY A N 1
ATOM 908 C CA . GLY A 1 129 ? -2.750 -9.976 -5.996 1.00 85.44 129 GLY A CA 1
ATOM 909 C C . GLY A 1 129 ? -3.999 -9.226 -5.542 1.00 85.44 129 GLY A C 1
ATOM 910 O O . GLY A 1 129 ? -3.947 -8.157 -4.936 1.00 85.44 129 GLY A O 1
ATOM 911 N N . THR A 1 130 ? -5.157 -9.815 -5.829 1.00 68.38 130 THR A N 1
ATOM 912 C CA . THR A 1 130 ? -6.455 -9.286 -5.403 1.00 68.38 130 THR A CA 1
ATOM 913 C C . THR A 1 130 ? -6.677 -9.543 -3.918 1.00 68.38 130 THR A C 1
ATOM 915 O O . THR A 1 130 ? -6.520 -10.679 -3.460 1.00 68.38 130 THR A O 1
ATOM 918 N N . ARG A 1 131 ? -7.117 -8.524 -3.176 1.00 71.19 131 ARG A N 1
ATOM 919 C CA . ARG A 1 131 ? -7.604 -8.685 -1.803 1.00 71.19 131 ARG A CA 1
ATOM 920 C C . ARG A 1 131 ? -9.092 -8.365 -1.760 1.00 71.19 131 ARG A C 1
ATOM 922 O O . ARG A 1 131 ? -9.437 -7.198 -1.925 1.00 71.19 131 ARG A O 1
ATOM 929 N N . PRO A 1 132 ? -9.978 -9.361 -1.573 1.00 72.69 132 PRO A N 1
ATOM 930 C CA . PRO A 1 132 ? -11.332 -9.040 -1.152 1.00 72.69 132 PRO A CA 1
ATOM 931 C C . PRO A 1 132 ? -11.258 -8.290 0.179 1.00 72.69 132 PRO A C 1
ATOM 933 O O . PRO A 1 132 ? -10.338 -8.524 0.970 1.00 72.69 132 PRO A O 1
ATOM 936 N N . GLU A 1 133 ? -12.216 -7.396 0.413 1.00 78.12 133 GLU A N 1
ATOM 937 C CA . GLU A 1 133 ? -12.329 -6.737 1.710 1.00 78.12 133 GLU A CA 1
ATOM 938 C C . GLU A 1 133 ? -12.437 -7.827 2.791 1.00 78.12 133 GLU A C 1
ATOM 940 O O . GLU A 1 133 ? -13.274 -8.731 2.668 1.00 78.12 133 GLU A O 1
ATOM 945 N N . PRO A 1 134 ? -11.536 -7.844 3.788 1.00 79.44 134 PRO A N 1
ATOM 946 C CA . PRO A 1 134 ? -11.558 -8.884 4.802 1.00 79.44 134 PRO A CA 1
ATOM 947 C C . PRO A 1 134 ? -12.885 -8.846 5.558 1.00 79.44 134 PRO A C 1
ATOM 949 O O . PRO A 1 134 ? -13.340 -7.770 5.923 1.00 79.44 134 PRO A O 1
ATOM 952 N N . ALA A 1 135 ? -13.462 -10.008 5.879 1.00 79.88 135 ALA A N 1
ATOM 953 C CA . ALA A 1 135 ? -14.661 -10.068 6.727 1.00 79.88 135 ALA A CA 1
ATOM 954 C C . ALA A 1 135 ? -14.442 -9.367 8.083 1.00 79.88 135 ALA A C 1
ATOM 956 O O . ALA A 1 135 ? -15.347 -8.746 8.619 1.00 79.88 135 ALA A O 1
ATOM 957 N N . ALA A 1 136 ? -13.198 -9.367 8.577 1.00 81.31 136 ALA A N 1
ATOM 958 C CA . ALA A 1 136 ? -12.774 -8.609 9.754 1.00 81.31 136 ALA A CA 1
ATOM 959 C C . ALA A 1 136 ? -12.827 -7.076 9.584 1.00 81.31 136 ALA A C 1
ATOM 961 O O . ALA A 1 136 ? -12.412 -6.363 10.487 1.00 81.31 136 ALA A O 1
ATOM 962 N N . CYS A 1 137 ? -13.283 -6.564 8.441 1.00 84.38 137 CYS A N 1
ATOM 963 C CA . CYS A 1 137 ? -13.553 -5.151 8.185 1.00 84.38 137 CYS A CA 1
ATOM 964 C C . CYS A 1 137 ? -15.021 -4.855 7.900 1.00 84.38 137 CYS A C 1
ATOM 966 O O . CYS A 1 137 ? -15.359 -3.713 7.603 1.00 84.38 137 CYS A O 1
ATOM 968 N N . ASP A 1 138 ? -15.889 -5.854 8.045 1.00 83.50 138 ASP A N 1
ATOM 969 C CA . ASP A 1 138 ? -17.323 -5.631 8.075 1.00 83.50 138 ASP A CA 1
ATOM 970 C C . ASP A 1 138 ? -17.675 -4.831 9.341 1.00 83.50 138 ASP A C 1
ATOM 972 O O . ASP A 1 138 ? -17.377 -5.252 10.464 1.00 83.50 138 ASP A O 1
ATOM 976 N N . ALA A 1 139 ? -18.252 -3.642 9.152 1.00 76.75 139 ALA A N 1
ATOM 977 C CA . ALA A 1 139 ? -18.673 -2.770 10.245 1.00 76.75 139 ALA A CA 1
ATOM 978 C C . ALA A 1 139 ? -19.903 -3.322 10.982 1.00 76.75 139 ALA A C 1
ATOM 980 O O . ALA A 1 139 ? -20.106 -3.000 12.155 1.00 76.75 139 ALA A O 1
ATOM 981 N N . ASP A 1 140 ? -20.686 -4.175 10.317 1.00 79.12 140 ASP A N 1
ATOM 982 C CA . ASP A 1 140 ? -21.850 -4.842 10.893 1.00 79.12 140 ASP A CA 1
ATOM 983 C C . ASP A 1 140 ? -21.461 -6.102 11.690 1.00 79.12 140 ASP A C 1
ATOM 985 O O . ASP A 1 140 ? -22.293 -6.641 12.426 1.00 79.12 140 ASP A O 1
ATOM 989 N N . ASP A 1 141 ? -20.203 -6.564 11.604 1.00 81.00 141 ASP A N 1
ATOM 990 C CA . ASP A 1 141 ? -19.706 -7.676 12.417 1.00 81.00 141 ASP A CA 1
ATOM 991 C C . ASP A 1 141 ? -19.408 -7.202 13.857 1.00 81.00 141 ASP A C 1
ATOM 993 O O . ASP A 1 141 ? -18.468 -6.431 14.100 1.00 81.00 141 ASP A O 1
ATOM 997 N N . PRO A 1 142 ? -20.167 -7.668 14.868 1.00 73.06 142 PRO A N 1
ATOM 998 C CA . PRO A 1 142 ? -19.934 -7.279 16.254 1.00 73.06 142 PRO A CA 1
ATOM 999 C C . PRO A 1 142 ? -18.588 -7.778 16.801 1.00 73.06 142 PRO A C 1
ATOM 1001 O O . PRO A 1 142 ? -18.095 -7.198 17.768 1.00 73.06 142 PRO A O 1
ATOM 1004 N N . ALA A 1 143 ? -17.982 -8.812 16.203 1.00 76.19 143 ALA A N 1
ATOM 1005 C CA . ALA A 1 143 ? -16.669 -9.332 16.590 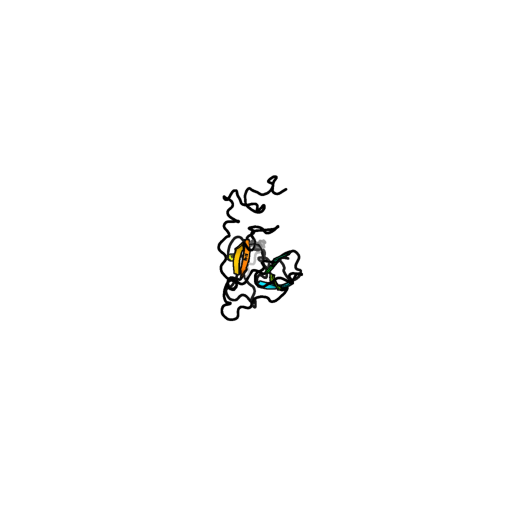1.00 76.19 143 ALA A CA 1
ATOM 1006 C C . ALA A 1 143 ? -15.503 -8.457 16.101 1.00 76.19 143 ALA A C 1
ATOM 1008 O O . ALA A 1 143 ? -14.356 -8.689 16.489 1.00 76.19 143 ALA A O 1
ATOM 1009 N N . ASN A 1 144 ? -15.780 -7.457 15.264 1.00 76.81 144 ASN A N 1
ATOM 1010 C CA . ASN A 1 144 ? -14.783 -6.523 14.782 1.00 76.81 144 ASN A CA 1
ATOM 1011 C C . ASN A 1 144 ? -14.276 -5.618 15.913 1.00 76.81 144 ASN A C 1
ATOM 1013 O O . ASN A 1 144 ? -15.070 -5.008 16.624 1.00 76.81 144 ASN A O 1
ATOM 1017 N N . THR A 1 145 ? -12.960 -5.496 16.071 1.00 78.12 145 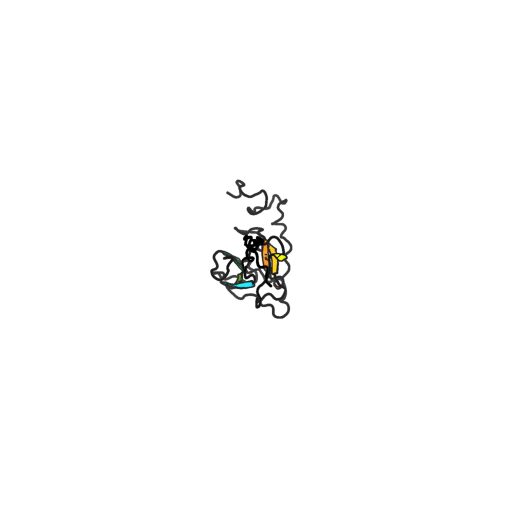THR A N 1
ATOM 1018 C CA . THR A 1 145 ? -12.336 -4.658 17.111 1.00 78.12 145 THR A CA 1
ATOM 1019 C C . THR A 1 145 ? -11.687 -3.394 16.547 1.00 78.12 145 THR A C 1
ATOM 1021 O O . THR A 1 145 ? -10.903 -2.743 17.233 1.00 78.12 145 THR A O 1
ATOM 1024 N N . CYS A 1 146 ? -11.940 -3.060 15.281 1.00 84.75 146 CYS A N 1
ATOM 1025 C CA . CYS A 1 146 ? -11.247 -1.973 14.606 1.00 84.75 146 CYS A CA 1
ATOM 1026 C C . CYS A 1 146 ? -11.914 -0.623 14.829 1.00 84.75 146 CYS A C 1
ATOM 1028 O O . CYS A 1 146 ? -13.075 -0.397 14.497 1.00 84.75 146 CYS A O 1
ATOM 1030 N N . CYS A 1 147 ? -11.126 0.291 15.387 1.00 82.31 147 CYS A N 1
ATOM 1031 C CA . CYS A 1 147 ? -11.594 1.590 15.854 1.00 82.31 147 CYS A CA 1
ATOM 1032 C C . CYS A 1 147 ? -11.804 2.625 14.749 1.00 82.31 147 CYS A C 1
ATOM 1034 O O . CYS A 1 147 ? -12.495 3.612 14.979 1.00 82.31 147 CYS A O 1
ATOM 1036 N N . ASN A 1 148 ? -11.249 2.385 13.560 1.00 77.94 148 ASN A N 1
ATOM 1037 C CA . ASN A 1 148 ? -11.382 3.277 12.406 1.00 77.94 148 ASN A CA 1
ATOM 1038 C C . ASN A 1 148 ? -12.671 3.023 11.606 1.00 77.94 148 ASN A C 1
ATOM 1040 O O . ASN A 1 148 ? -12.891 3.652 10.573 1.00 77.94 148 ASN A O 1
ATOM 1044 N N . LEU A 1 149 ? -13.504 2.069 12.034 1.00 79.50 149 LEU A N 1
ATOM 1045 C CA . LEU A 1 149 ? -14.754 1.767 11.351 1.00 79.50 149 LEU A CA 1
ATOM 1046 C C . LEU A 1 149 ? -15.850 2.773 11.724 1.00 79.50 149 LEU A C 1
ATOM 1048 O O . LEU A 1 149 ? -15.940 3.182 12.890 1.00 79.50 149 LEU A O 1
ATOM 1052 N N . PRO A 1 150 ? -16.732 3.127 10.769 1.00 74.94 150 PRO A N 1
ATOM 1053 C CA . PRO A 1 150 ? -17.848 4.025 11.029 1.00 74.94 150 PRO A CA 1
ATOM 1054 C C . PRO A 1 150 ? -18.681 3.566 12.232 1.00 74.94 150 PRO A C 1
ATOM 1056 O O . PRO A 1 150 ? -19.089 2.410 12.317 1.00 74.94 150 PRO A O 1
ATOM 1059 N N . GLY A 1 151 ? -18.944 4.479 13.168 1.00 72.69 151 GLY A N 1
ATOM 1060 C CA . GLY A 1 151 ? -19.761 4.202 14.357 1.00 72.69 151 GLY A CA 1
ATOM 1061 C C . GLY A 1 151 ? -19.012 3.590 15.546 1.00 72.69 151 GLY A C 1
ATOM 1062 O O . GLY A 1 151 ? -19.621 3.414 16.600 1.00 72.69 151 GLY A O 1
ATOM 1063 N N . ARG A 1 152 ? -17.706 3.313 15.419 1.00 73.56 152 ARG A N 1
ATOM 1064 C CA . ARG A 1 152 ? -16.847 2.864 16.534 1.00 73.56 152 ARG A CA 1
ATOM 1065 C C . ARG A 1 152 ? -15.873 3.927 17.036 1.00 73.56 152 ARG A C 1
ATOM 1067 O O . ARG A 1 152 ? -15.353 3.794 18.149 1.00 73.56 152 ARG A O 1
ATOM 1074 N N . GLU A 1 153 ? -15.681 4.992 16.263 1.00 70.88 153 GLU A N 1
ATOM 1075 C CA . GLU A 1 153 ? -14.855 6.144 16.620 1.00 70.88 153 GLU A CA 1
ATOM 1076 C C . GLU A 1 153 ? -15.313 6.737 17.969 1.00 70.88 153 GLU A C 1
ATOM 1078 O O . GLU A 1 153 ? -16.436 7.220 18.111 1.00 70.88 153 GLU A O 1
ATOM 1083 N N . GLY A 1 154 ? -14.449 6.679 18.989 1.00 66.19 154 GLY A N 1
ATOM 1084 C CA . GLY A 1 154 ? -14.733 7.222 20.325 1.00 66.19 154 GLY A CA 1
ATOM 1085 C C . GLY A 1 154 ? -15.530 6.316 21.275 1.00 66.19 154 GLY A C 1
ATOM 1086 O O . GLY A 1 154 ? -15.929 6.788 22.342 1.00 66.19 154 GLY A O 1
ATOM 1087 N N . SER A 1 155 ? -15.745 5.043 20.927 1.00 67.75 155 SER A N 1
ATOM 1088 C CA . SER A 1 155 ? -16.242 4.027 21.870 1.00 67.75 155 SER A CA 1
ATOM 1089 C C . SER A 1 155 ? -15.240 3.756 23.002 1.00 67.75 155 SER A C 1
ATOM 1091 O O . SER A 1 155 ? -14.038 3.956 22.832 1.00 67.75 155 SER A O 1
ATOM 1093 N N . ASP A 1 156 ? -15.724 3.286 24.158 1.00 71.12 156 ASP A N 1
ATOM 1094 C CA . ASP A 1 156 ? -14.872 2.996 25.327 1.00 71.12 156 ASP A CA 1
ATOM 1095 C C . ASP A 1 156 ? -13.808 1.917 25.039 1.00 71.12 156 ASP A C 1
ATOM 1097 O O . ASP A 1 156 ? -12.736 1.938 25.633 1.00 71.12 156 ASP A O 1
ATOM 1101 N N . GLU A 1 157 ? -14.070 1.004 24.096 1.00 71.19 157 GLU A N 1
ATOM 1102 C CA . GLU A 1 157 ? -13.099 0.006 23.614 1.00 71.19 157 GLU A CA 1
ATOM 1103 C C . GLU A 1 157 ? -11.973 0.608 22.758 1.00 71.19 157 GLU A C 1
ATOM 1105 O O . GLU A 1 157 ? -10.929 -0.019 22.585 1.00 71.19 157 GLU A O 1
ATOM 1110 N N . CYS A 1 158 ? -12.167 1.822 22.246 1.00 68.88 158 CYS A N 1
ATOM 1111 C CA . CYS A 1 158 ? -11.270 2.515 21.324 1.00 68.88 158 CYS A CA 1
ATOM 1112 C C . CYS A 1 158 ? -10.608 3.757 21.937 1.00 68.88 158 CYS A C 1
ATOM 1114 O O . CYS A 1 158 ? -10.107 4.611 21.200 1.00 68.88 158 CYS A O 1
ATOM 1116 N N . ARG A 1 159 ? -10.637 3.878 23.269 1.00 63.34 159 ARG A N 1
ATOM 1117 C CA . ARG A 1 159 ? -10.202 5.060 24.017 1.00 63.34 159 ARG A CA 1
ATOM 1118 C C . ARG A 1 159 ? -8.980 4.808 24.898 1.00 63.34 159 ARG A C 1
ATOM 1120 O O . ARG A 1 159 ? -8.870 3.711 25.483 1.00 63.34 159 ARG A O 1
#

Foldseek 3Di:
DDDDDDDDDDDDPPPPPPPPPPPPPPPPPFQWQDKFFQVDWDDLQGWGWRAQTPRTPQSIFIAAHQPDDAPDQADHDDTRMGTRKHFDDWQVNQDHDPPRSQPQGWTFAQRACDDPSHLTTMTDRCRSDDDDHDPLNPPPDPPNQHCPHPPNPPPPSND

Radius of gyration: 26.36 Å; chains: 1; bounding box: 36×90×72 Å

Secondary structure (DSSP, 8-state):
-------------------------------BT-EEE-SS---TT--EEEET-SS-TTSEEEE----SPPPTT--PPPTTEEEE--B-SSGGG--BPTT-S-SS-EEEEE-BSSSTTBT-EEEEEGGG---PPPGGG-TT-TT---TTSTTTTT-GGG-

Sequence (159 aa):
MPTILPGTWFMPTLVAGLALATTACPVDDDTVGRLCDLGAEAGPRDTVIATGSLDCTSRTCLKVPLTAELPGDSRYPADDRGLCTTTCSSDDDCAGIAGSPCQGGFTCAVATVVGPFCCEKVCVCRDYGTRPEPAACDADDPANTCCNLPGREGSDECR